Protein AF-A0A815QJU6-F1 (afdb_monomer_lite)

Foldseek 3Di:
DDDPPDDPPQPQDDPVVVVVVVVLVVVPAPDKDFPPDPPPDRPGQEGEIGGDDPPPDDVVVSCCVRQVFPDWDDDDPDIWGDHDSHIYD

Radius of gyration: 15.3 Å; chains: 1; bounding box: 45×24×41 Å

Sequence (89 aa):
MLIEGGFPGSTLLKPGHKKRILNKLRGHIDKFDIPKEFPYKESFSDLDVLIVCPSSTNILKLIKGLFNPKALYHNGGGYSFDFELFQID

Structure (mmCIF, N/CA/C/O backbone):
data_AF-A0A815QJU6-F1
#
_entry.id   AF-A0A815QJU6-F1
#
loop_
_atom_site.group_PDB
_atom_site.id
_atom_site.type_symbol
_atom_site.label_atom_id
_atom_site.label_alt_id
_atom_site.label_comp_id
_atom_site.label_asym_id
_atom_site.label_entity_id
_atom_site.label_seq_id
_atom_site.pdbx_PDB_ins_code
_atom_site.Cartn_x
_atom_site.Cartn_y
_atom_site.Cartn_z
_atom_site.occupancy
_atom_site.B_iso_or_equiv
_atom_site.auth_seq_id
_atom_site.auth_comp_id
_atom_site.auth_asym_id
_atom_site.auth_atom_id
_atom_site.pdbx_PDB_model_num
ATOM 1 N N . MET A 1 1 ? 32.056 11.866 -28.664 1.00 34.44 1 MET A N 1
ATOM 2 C CA . MET A 1 1 ? 31.975 10.447 -28.267 1.00 34.44 1 MET A CA 1
ATOM 3 C C . MET A 1 1 ? 31.303 10.421 -26.905 1.00 34.44 1 MET A C 1
ATOM 5 O O . MET A 1 1 ? 31.951 10.730 -25.917 1.00 34.44 1 MET A O 1
ATOM 9 N N . LEU A 1 2 ? 29.983 10.238 -26.873 1.00 31.95 2 LEU A N 1
ATOM 10 C CA . LEU A 1 2 ? 29.214 10.139 -25.630 1.00 31.95 2 LEU A CA 1
ATOM 11 C C . LEU A 1 2 ? 29.003 8.650 -25.369 1.00 31.95 2 LEU A C 1
ATOM 13 O O . LEU A 1 2 ? 28.516 7.938 -26.242 1.00 31.95 2 LEU A O 1
ATOM 17 N N . ILE A 1 3 ? 29.468 8.179 -24.217 1.00 38.16 3 ILE A N 1
ATOM 18 C CA . ILE A 1 3 ? 29.312 6.791 -23.791 1.00 38.16 3 ILE A CA 1
ATOM 19 C C . ILE A 1 3 ? 27.892 6.667 -23.238 1.00 38.16 3 ILE A C 1
ATOM 21 O O . ILE A 1 3 ? 27.596 7.192 -22.166 1.00 38.16 3 ILE A O 1
ATOM 25 N N . GLU A 1 4 ? 27.011 6.006 -23.988 1.00 37.84 4 GLU A N 1
ATOM 26 C CA . GLU A 1 4 ? 25.693 5.578 -23.515 1.00 37.84 4 GLU A CA 1
ATOM 27 C C . GLU A 1 4 ? 25.883 4.453 -22.488 1.00 37.84 4 GLU A C 1
ATOM 29 O O . GLU A 1 4 ? 25.926 3.267 -22.809 1.00 37.84 4 GLU A O 1
ATOM 34 N N . GLY A 1 5 ? 26.061 4.838 -21.225 1.00 34.34 5 GLY A N 1
ATOM 35 C CA . GLY A 1 5 ? 26.040 3.927 -20.087 1.00 34.34 5 GLY A CA 1
ATOM 36 C C . GLY A 1 5 ? 24.606 3.529 -19.748 1.00 34.34 5 GLY A C 1
ATOM 37 O O . GLY A 1 5 ? 24.044 4.020 -18.774 1.00 34.34 5 GLY A O 1
ATOM 38 N N . GLY A 1 6 ? 24.002 2.659 -20.558 1.00 33.97 6 GLY A N 1
ATOM 39 C CA . GLY A 1 6 ? 22.760 1.982 -20.191 1.00 33.97 6 GLY A CA 1
ATOM 40 C C . GLY A 1 6 ? 23.021 1.019 -19.032 1.00 33.97 6 GLY A C 1
ATOM 41 O O . GLY A 1 6 ? 23.757 0.046 -19.194 1.00 33.97 6 GLY A O 1
ATOM 42 N N . PHE A 1 7 ? 22.439 1.288 -17.861 1.00 40.34 7 PHE A N 1
ATOM 43 C CA . PHE A 1 7 ? 22.454 0.360 -16.729 1.00 40.34 7 PHE A CA 1
ATOM 44 C C . PHE A 1 7 ? 21.726 -0.941 -17.121 1.00 40.34 7 PHE A C 1
ATOM 46 O O . PHE A 1 7 ? 20.533 -0.899 -17.435 1.00 40.34 7 PHE A O 1
ATOM 53 N N . PRO A 1 8 ? 22.391 -2.111 -17.091 1.00 38.03 8 PRO A N 1
ATOM 54 C CA . PRO A 1 8 ? 21.750 -3.383 -17.382 1.00 38.03 8 PRO A CA 1
ATOM 55 C C . PRO A 1 8 ? 20.942 -3.809 -16.151 1.00 38.03 8 PRO A C 1
ATOM 57 O O . PRO A 1 8 ? 21.449 -4.483 -15.260 1.00 38.03 8 PRO A O 1
ATOM 60 N N . GLY A 1 9 ? 19.687 -3.367 -16.067 1.00 40.03 9 GLY A N 1
ATOM 61 C CA . GLY A 1 9 ? 18.784 -3.784 -14.990 1.00 40.03 9 GLY A CA 1
ATOM 62 C C . GLY A 1 9 ? 17.476 -3.004 -14.866 1.00 40.03 9 GLY A C 1
ATOM 63 O O . GLY A 1 9 ? 16.541 -3.497 -14.236 1.00 40.03 9 GLY A O 1
ATOM 64 N N . SER A 1 10 ? 17.353 -1.824 -15.479 1.00 42.06 10 SER A N 1
ATOM 65 C CA . SER A 1 10 ? 16.133 -1.017 -15.392 1.00 42.06 10 SER A CA 1
ATOM 66 C C . SER A 1 10 ? 15.043 -1.565 -16.315 1.00 42.06 10 SER A C 1
ATOM 68 O O . SER A 1 10 ? 14.899 -1.196 -17.480 1.00 42.06 10 SER A O 1
ATOM 70 N N . THR A 1 11 ? 14.234 -2.481 -15.786 1.00 45.34 11 THR A N 1
ATOM 71 C CA . THR A 1 11 ? 13.015 -2.901 -16.479 1.00 45.34 11 THR A CA 1
ATOM 72 C C . THR A 1 11 ? 12.036 -1.732 -16.441 1.00 45.34 11 THR A C 1
ATOM 74 O O . THR A 1 11 ? 11.418 -1.475 -15.410 1.00 45.34 11 THR A O 1
ATOM 77 N N . LEU A 1 12 ? 11.909 -1.014 -17.560 1.00 49.47 12 LEU A N 1
ATOM 78 C CA . LEU A 1 12 ? 10.883 0.009 -17.762 1.00 49.47 12 LEU A CA 1
ATOM 79 C C . LEU A 1 12 ? 9.525 -0.509 -17.270 1.00 49.47 12 LEU A C 1
ATOM 81 O O . LEU A 1 12 ? 9.087 -1.609 -17.631 1.00 49.47 12 LEU A O 1
ATOM 85 N N . LEU A 1 13 ? 8.872 0.288 -16.425 1.00 53.47 13 LEU A N 1
ATOM 86 C CA . LEU A 1 13 ? 7.583 -0.026 -15.822 1.00 53.47 13 LEU A CA 1
ATOM 87 C C . LEU A 1 13 ? 6.556 -0.383 -16.899 1.00 53.47 13 LEU A C 1
ATOM 89 O O . LEU A 1 13 ? 6.042 0.479 -17.611 1.00 53.47 13 LEU A O 1
ATOM 93 N N . LYS A 1 14 ? 6.190 -1.664 -16.991 1.00 54.91 14 LYS A N 1
ATOM 94 C CA . LYS A 1 14 ? 5.047 -2.062 -17.813 1.00 54.91 14 LYS A CA 1
ATOM 95 C C . LYS A 1 14 ? 3.762 -1.580 -17.118 1.00 54.91 14 LYS A C 1
ATOM 97 O O . LYS A 1 14 ? 3.560 -1.915 -15.946 1.00 54.91 14 LYS A O 1
ATOM 102 N N . PRO A 1 15 ? 2.844 -0.888 -17.820 1.00 57.56 15 PRO A N 1
ATOM 103 C CA . PRO A 1 15 ? 1.600 -0.352 -17.247 1.00 57.56 15 PRO A CA 1
ATOM 104 C C . PRO A 1 15 ? 0.745 -1.368 -16.460 1.00 57.56 15 PRO A C 1
ATOM 106 O O . PRO A 1 15 ? -0.042 -0.995 -15.590 1.00 57.56 15 PRO A O 1
ATOM 109 N N . GLY A 1 16 ? 0.898 -2.667 -16.741 1.00 60.25 16 GLY A N 1
ATOM 110 C CA . GLY A 1 16 ? 0.150 -3.742 -16.089 1.00 60.25 16 GLY A CA 1
ATOM 111 C C . GLY A 1 16 ? 0.465 -3.957 -14.604 1.00 60.25 16 GLY A C 1
ATOM 112 O O . GLY A 1 16 ? -0.421 -4.387 -13.865 1.00 60.25 16 GLY A O 1
ATOM 113 N N . HIS A 1 17 ? 1.678 -3.647 -14.138 1.00 66.50 17 HIS A N 1
ATOM 114 C CA . HIS A 1 17 ? 2.067 -3.936 -12.751 1.00 66.50 17 HIS A CA 1
ATOM 115 C C . HIS A 1 17 ? 1.465 -2.940 -11.753 1.00 66.50 17 HIS A C 1
ATOM 117 O O . HIS A 1 17 ? 0.846 -3.360 -10.773 1.00 66.50 17 HIS A O 1
ATOM 123 N N . LYS A 1 18 ? 1.517 -1.637 -12.068 1.00 69.81 18 LYS A N 1
ATOM 124 C CA . LYS A 1 18 ? 0.849 -0.585 -11.279 1.00 69.81 18 LYS A CA 1
ATOM 125 C C . LYS A 1 18 ? -0.651 -0.869 -11.148 1.00 69.81 18 LYS A C 1
ATOM 127 O O . LYS A 1 18 ? -1.193 -0.877 -10.047 1.00 69.81 18 LYS A O 1
ATOM 132 N N . LYS A 1 19 ? -1.314 -1.240 -12.251 1.00 73.56 19 LYS A N 1
ATOM 133 C CA . LYS A 1 19 ? -2.743 -1.605 -12.256 1.00 73.56 19 LYS A CA 1
ATOM 134 C C . LYS A 1 19 ? -3.078 -2.742 -11.281 1.00 73.56 19 LYS A C 1
ATOM 136 O O . LYS A 1 19 ? -4.152 -2.726 -10.682 1.00 73.56 19 LYS A O 1
ATOM 141 N N . ARG A 1 20 ? -2.185 -3.719 -11.092 1.00 75.94 20 ARG A N 1
ATOM 142 C CA . ARG A 1 20 ? -2.422 -4.843 -10.174 1.00 75.94 20 ARG A CA 1
ATOM 143 C C . ARG A 1 20 ? -2.358 -4.417 -8.706 1.00 75.94 20 ARG A C 1
ATOM 145 O O . ARG A 1 20 ? -3.202 -4.859 -7.929 1.00 75.94 20 ARG A O 1
ATOM 152 N N . ILE A 1 21 ? -1.414 -3.547 -8.345 1.00 78.00 21 ILE A N 1
ATOM 153 C CA . ILE A 1 21 ? -1.321 -2.976 -6.991 1.00 78.00 21 ILE A CA 1
ATOM 154 C C . ILE A 1 21 ? -2.580 -2.153 -6.690 1.00 78.00 21 ILE A C 1
ATOM 156 O O . ILE A 1 21 ? -3.242 -2.388 -5.682 1.00 78.00 21 ILE A O 1
ATOM 160 N N . LEU A 1 22 ? -3.003 -1.292 -7.621 1.00 77.81 22 LEU A N 1
ATOM 161 C CA . LEU A 1 22 ? -4.226 -0.499 -7.454 1.00 77.81 22 LEU A CA 1
ATOM 162 C C . LEU A 1 22 ? -5.484 -1.369 -7.327 1.00 77.81 22 LEU A C 1
ATOM 164 O O . LEU A 1 22 ? -6.374 -1.064 -6.536 1.00 77.81 22 LEU A O 1
ATOM 168 N N . ASN A 1 23 ? -5.562 -2.482 -8.060 1.00 82.31 23 ASN A N 1
ATOM 169 C CA . ASN A 1 23 ? -6.679 -3.419 -7.936 1.00 82.31 23 ASN A CA 1
ATOM 170 C C . ASN A 1 23 ? -6.748 -4.083 -6.551 1.00 82.31 23 ASN A C 1
ATOM 172 O O . ASN A 1 23 ? -7.852 -4.309 -6.063 1.00 82.31 23 ASN A O 1
ATOM 176 N N . LYS A 1 24 ? -5.607 -4.363 -5.901 1.00 81.69 24 LYS A N 1
ATOM 177 C CA . LYS A 1 24 ? -5.585 -4.861 -4.512 1.00 81.69 24 LYS A CA 1
ATOM 178 C C . LYS A 1 24 ? -6.131 -3.827 -3.523 1.00 81.69 24 LYS A C 1
ATOM 180 O O . LYS A 1 24 ? -6.769 -4.212 -2.553 1.00 81.69 24 LYS A O 1
ATOM 185 N N . LEU A 1 25 ? -5.923 -2.535 -3.778 1.00 80.56 25 LEU A N 1
ATOM 186 C CA . LEU A 1 25 ? -6.393 -1.453 -2.905 1.00 80.56 25 LEU A CA 1
ATOM 187 C C . LEU A 1 25 ? -7.896 -1.167 -3.075 1.00 80.56 25 LEU A C 1
ATOM 189 O O . LEU A 1 25 ? -8.584 -0.944 -2.083 1.00 80.56 25 LEU A O 1
ATOM 193 N N . ARG A 1 26 ? -8.435 -1.245 -4.303 1.00 78.81 26 ARG A N 1
ATOM 194 C CA . ARG A 1 26 ? -9.853 -0.938 -4.612 1.00 78.81 26 ARG A CA 1
ATOM 195 C C . ARG A 1 26 ? -10.887 -1.733 -3.815 1.00 78.81 26 ARG A C 1
ATOM 197 O O . ARG A 1 26 ? -11.999 -1.251 -3.652 1.00 78.81 26 ARG A O 1
ATOM 204 N N . GLY A 1 27 ? -10.556 -2.934 -3.345 1.00 72.44 27 GLY A N 1
ATOM 205 C CA . GLY A 1 27 ? -11.471 -3.747 -2.532 1.00 72.44 27 GLY A CA 1
ATOM 206 C C . GLY A 1 27 ? -11.498 -3.381 -1.045 1.00 72.44 27 GLY A C 1
ATOM 207 O O . GLY A 1 27 ? -12.294 -3.946 -0.303 1.00 72.44 27 GLY A O 1
ATOM 208 N N . HIS A 1 28 ? -10.605 -2.493 -0.599 1.00 76.12 28 HIS A N 1
ATOM 209 C CA . HIS A 1 28 ? -10.331 -2.278 0.824 1.00 76.12 28 HIS A CA 1
ATOM 210 C C . HIS A 1 28 ? -10.186 -0.805 1.227 1.00 76.12 28 HIS A C 1
ATOM 212 O O . HIS A 1 28 ? -10.177 -0.507 2.420 1.00 76.12 28 HIS A O 1
ATOM 218 N N . ILE A 1 29 ? -10.047 0.103 0.260 1.00 77.19 29 ILE A N 1
ATOM 219 C CA . ILE A 1 29 ? -9.886 1.541 0.474 1.00 77.19 29 ILE A CA 1
ATOM 220 C C . ILE A 1 29 ? -10.870 2.285 -0.426 1.00 77.19 29 ILE A C 1
ATOM 222 O O . ILE A 1 29 ? -10.844 2.118 -1.646 1.00 77.19 29 ILE A O 1
ATOM 226 N N . ASP A 1 30 ? -11.677 3.160 0.177 1.00 69.94 30 ASP A N 1
ATOM 227 C CA . ASP A 1 30 ? -12.685 3.957 -0.531 1.00 69.94 30 ASP A CA 1
ATOM 228 C C . ASP A 1 30 ? -12.068 4.999 -1.475 1.00 69.94 30 ASP A C 1
ATOM 230 O O . ASP A 1 30 ? -12.613 5.275 -2.545 1.00 69.94 30 ASP A O 1
ATOM 234 N N . LYS A 1 31 ? -10.935 5.602 -1.087 1.00 73.38 31 LYS A N 1
ATOM 235 C CA . LYS A 1 31 ? -10.228 6.619 -1.877 1.00 73.38 31 LYS A CA 1
ATOM 236 C C . LYS A 1 31 ? -8.715 6.469 -1.749 1.00 73.38 31 LYS A C 1
ATOM 238 O O . LYS A 1 31 ? -8.156 6.588 -0.662 1.00 73.38 31 LYS A O 1
ATOM 243 N N . PHE A 1 32 ? -8.049 6.260 -2.875 1.00 74.69 32 PHE A N 1
ATOM 244 C CA . PHE A 1 32 ? -6.597 6.338 -2.987 1.00 74.69 32 PHE A CA 1
ATOM 245 C C . PHE A 1 32 ? -6.237 7.078 -4.272 1.00 74.69 32 PHE A C 1
ATOM 247 O O . PHE A 1 32 ? -7.009 7.059 -5.235 1.00 74.69 32 PHE A O 1
ATOM 254 N N . ASP A 1 33 ? -5.072 7.712 -4.279 1.00 70.00 33 ASP A N 1
ATOM 255 C CA . ASP A 1 33 ? -4.508 8.354 -5.460 1.00 70.00 33 ASP A CA 1
ATOM 256 C C . ASP A 1 33 ? -3.012 8.043 -5.552 1.00 70.00 33 ASP A C 1
ATOM 258 O O . ASP A 1 33 ? -2.358 7.771 -4.544 1.00 70.00 33 ASP A O 1
ATOM 262 N N . ILE A 1 34 ? -2.476 8.064 -6.767 1.00 68.38 34 ILE A N 1
ATOM 263 C CA . ILE A 1 34 ? -1.029 8.039 -6.975 1.00 68.38 34 ILE A CA 1
ATOM 264 C C . ILE A 1 34 ? -0.622 9.505 -7.141 1.00 68.38 34 ILE A C 1
ATOM 266 O O . ILE A 1 34 ? -1.160 10.168 -8.036 1.00 68.38 34 ILE A O 1
ATOM 270 N N . PRO A 1 35 ? 0.289 10.047 -6.310 1.00 66.75 35 PRO A N 1
ATOM 271 C CA . PRO A 1 35 ? 0.784 11.402 -6.507 1.00 66.75 35 PRO A CA 1
ATOM 272 C C . PRO A 1 35 ? 1.278 11.555 -7.948 1.00 66.75 35 PRO A C 1
ATOM 274 O O . PRO A 1 35 ? 1.886 10.636 -8.494 1.00 66.75 35 PRO A O 1
ATOM 277 N N . LYS A 1 36 ? 1.016 12.700 -8.592 1.00 60.50 36 LYS A N 1
ATOM 278 C CA . LYS A 1 36 ? 1.532 12.940 -9.946 1.00 60.50 36 LYS A CA 1
ATOM 279 C C . LYS A 1 36 ? 3.052 12.787 -9.936 1.00 60.50 36 LYS A C 1
ATOM 281 O O . LYS A 1 36 ? 3.754 13.664 -9.437 1.00 60.50 36 LYS A O 1
ATOM 286 N N . GLU A 1 37 ? 3.539 11.694 -10.517 1.00 57.12 37 GLU A N 1
ATOM 287 C CA . GLU A 1 37 ? 4.953 11.511 -10.817 1.00 57.12 37 GLU A CA 1
ATOM 288 C C . GLU A 1 37 ? 5.396 12.708 -11.668 1.00 57.12 37 GLU A C 1
ATOM 290 O O . GLU A 1 37 ? 4.758 13.046 -12.673 1.00 57.12 37 GLU A O 1
ATOM 295 N N . PHE A 1 38 ? 6.453 13.406 -11.245 1.00 51.50 38 PHE A N 1
ATOM 296 C CA . PHE A 1 38 ? 7.039 14.443 -12.086 1.00 51.50 38 PHE A CA 1
ATOM 297 C C . PHE A 1 38 ? 7.452 13.780 -13.405 1.00 51.50 38 PHE A C 1
ATOM 299 O O . PHE A 1 38 ? 8.213 12.816 -13.362 1.00 51.50 38 PHE A O 1
ATOM 306 N N . PRO A 1 39 ? 7.015 14.283 -14.574 1.00 50.66 39 PRO A N 1
ATOM 307 C CA . PRO A 1 39 ? 7.205 13.602 -15.860 1.00 50.66 39 PRO A CA 1
ATOM 308 C C . PRO A 1 39 ? 8.678 13.384 -16.248 1.00 50.66 39 PRO A C 1
ATOM 310 O O . PRO A 1 39 ? 8.960 12.645 -17.183 1.00 50.66 39 PRO A O 1
ATOM 313 N N . TYR A 1 40 ? 9.610 14.016 -15.530 1.00 47.56 40 TYR A N 1
ATOM 314 C CA . TYR A 1 40 ? 11.055 13.916 -15.730 1.00 47.56 40 TYR A CA 1
ATOM 315 C C . TYR A 1 40 ? 11.764 12.961 -14.758 1.00 47.56 40 TYR A C 1
ATOM 317 O O . TYR A 1 40 ? 12.962 12.737 -14.906 1.00 47.56 40 TYR A O 1
ATOM 325 N N . LYS A 1 41 ? 11.062 12.406 -13.761 1.00 49.34 41 LYS A N 1
ATOM 326 C CA . LYS A 1 41 ? 11.592 11.334 -12.915 1.00 49.34 41 LYS A CA 1
ATOM 327 C C . LYS A 1 41 ? 11.052 10.010 -13.437 1.00 49.34 41 LYS A C 1
ATOM 329 O O . LYS A 1 41 ? 9.911 9.647 -13.166 1.00 49.34 41 LYS A O 1
ATOM 334 N N . GLU A 1 42 ? 11.886 9.283 -14.171 1.00 48.53 42 GLU A N 1
ATOM 335 C CA . GLU A 1 42 ? 11.690 7.845 -14.334 1.00 48.53 42 GLU A CA 1
ATOM 336 C C . GLU A 1 42 ? 11.749 7.212 -12.937 1.00 48.53 42 GLU A C 1
ATOM 338 O O . GLU A 1 42 ? 12.823 7.068 -12.354 1.00 48.53 42 GLU A O 1
ATOM 343 N N . SER A 1 43 ? 10.589 6.905 -12.353 1.00 54.34 43 SER A N 1
ATOM 344 C CA . SER A 1 43 ? 10.532 6.147 -11.102 1.00 54.34 43 SER A CA 1
ATOM 345 C C . SER A 1 43 ? 10.737 4.683 -11.455 1.00 54.34 43 SER A C 1
ATOM 347 O O . SER A 1 43 ? 9.827 3.990 -11.906 1.00 54.34 43 SER A O 1
ATOM 349 N N . PHE A 1 44 ? 11.981 4.232 -11.367 1.00 59.44 44 PHE A N 1
ATOM 350 C CA . PHE A 1 44 ? 12.320 2.826 -11.514 1.00 59.44 44 PHE A CA 1
ATOM 351 C C . PHE A 1 44 ? 11.897 2.111 -10.233 1.00 59.44 44 PHE A C 1
ATOM 353 O O . PHE A 1 44 ? 12.307 2.529 -9.160 1.00 59.44 44 PHE A O 1
ATOM 360 N N . SER A 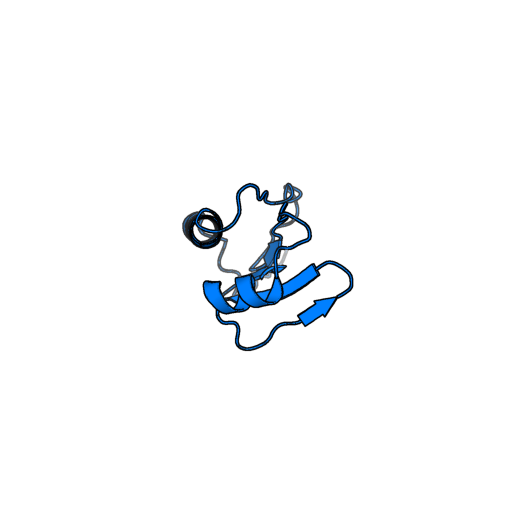1 45 ? 11.067 1.070 -10.350 1.00 68.19 45 SER A N 1
ATOM 361 C CA . SER A 1 45 ? 10.624 0.182 -9.253 1.00 68.19 45 SER A CA 1
ATOM 362 C C . SER A 1 45 ? 9.893 0.798 -8.049 1.00 68.19 45 SER A C 1
ATOM 364 O O . SER A 1 45 ? 9.311 0.032 -7.291 1.00 68.19 45 SER A O 1
ATOM 366 N N . ASP A 1 46 ? 9.806 2.115 -7.904 1.00 72.69 46 ASP A N 1
ATOM 367 C CA . ASP A 1 46 ? 9.154 2.735 -6.743 1.00 72.69 46 ASP A CA 1
ATOM 368 C C . ASP A 1 46 ? 7.704 3.144 -7.063 1.00 72.69 46 ASP A C 1
ATOM 370 O O . ASP A 1 46 ? 7.384 3.554 -8.188 1.00 72.69 46 ASP A O 1
ATOM 374 N N . LEU A 1 47 ? 6.802 2.987 -6.090 1.00 82.00 47 LEU A N 1
ATOM 375 C CA . LEU A 1 47 ? 5.397 3.375 -6.189 1.00 82.00 47 LEU A CA 1
ATOM 376 C C . LEU A 1 47 ? 4.923 4.044 -4.897 1.00 82.00 47 LEU A C 1
ATOM 378 O O . LEU A 1 47 ? 4.629 3.360 -3.920 1.00 82.00 47 LEU A O 1
ATOM 382 N N . ASP A 1 48 ? 4.724 5.356 -4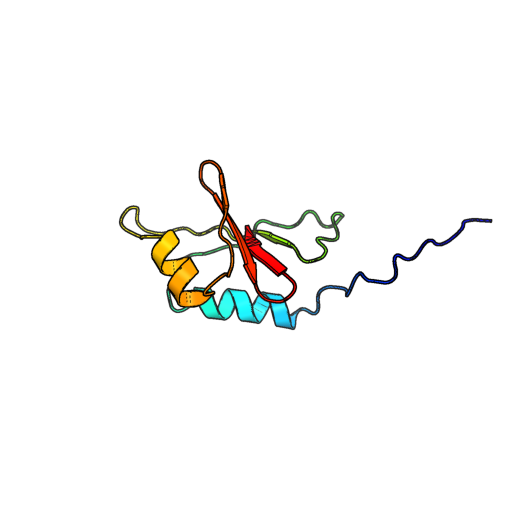.961 1.00 82.12 48 ASP A N 1
ATOM 383 C CA . ASP A 1 48 ? 4.049 6.109 -3.907 1.00 82.12 48 ASP A CA 1
ATOM 384 C C . ASP A 1 48 ? 2.526 5.922 -3.987 1.00 82.12 48 ASP A C 1
ATOM 386 O O . ASP A 1 48 ? 1.907 6.103 -5.046 1.00 82.12 48 ASP A O 1
ATOM 390 N N . VAL A 1 49 ? 1.890 5.610 -2.858 1.00 83.69 49 VAL A N 1
ATOM 391 C CA . VAL A 1 49 ? 0.434 5.464 -2.761 1.00 83.69 49 VAL A CA 1
ATOM 392 C C . VAL A 1 49 ? -0.118 6.365 -1.665 1.00 83.69 49 VAL A C 1
ATOM 394 O O . VAL A 1 49 ? 0.048 6.120 -0.473 1.00 83.69 49 VAL A O 1
ATOM 397 N N . LEU A 1 50 ? -0.904 7.370 -2.056 1.00 84.19 50 LEU A N 1
ATOM 398 C CA . LEU A 1 50 ? -1.641 8.185 -1.099 1.00 84.19 50 LEU A CA 1
ATOM 399 C C . LEU A 1 50 ? -2.988 7.530 -0.780 1.00 84.19 50 LEU A C 1
ATOM 401 O O . LEU A 1 50 ? -3.843 7.358 -1.651 1.00 84.19 50 LEU A O 1
ATOM 405 N N . ILE A 1 51 ? -3.201 7.201 0.492 1.00 82.06 51 ILE A N 1
ATOM 406 C CA . ILE A 1 51 ? -4.431 6.568 0.977 1.00 82.06 51 ILE A CA 1
ATOM 407 C C . ILE A 1 51 ? -5.224 7.578 1.806 1.00 82.06 51 ILE A C 1
ATOM 409 O O . ILE A 1 51 ? -4.710 8.140 2.772 1.00 82.06 51 ILE A O 1
ATOM 413 N N . VAL A 1 52 ? -6.500 7.774 1.467 1.00 82.00 52 VAL A N 1
ATOM 414 C CA . VAL A 1 52 ? -7.446 8.534 2.292 1.00 82.00 52 VAL A CA 1
ATOM 415 C C . VAL A 1 52 ? -8.429 7.551 2.911 1.00 82.00 52 VAL A C 1
ATOM 417 O O . VAL A 1 52 ? -9.283 6.983 2.232 1.00 82.00 52 VAL A O 1
ATOM 420 N N . CYS A 1 53 ? -8.320 7.355 4.220 1.00 80.88 53 CYS A N 1
ATOM 421 C CA . CYS A 1 53 ? -9.160 6.430 4.970 1.00 80.88 53 CYS A CA 1
ATOM 422 C C . CYS A 1 53 ? -9.604 7.040 6.311 1.00 80.88 53 CYS A C 1
ATOM 424 O O . CYS A 1 53 ? -8.972 7.980 6.800 1.00 80.88 53 CYS A O 1
ATOM 426 N N . PRO A 1 54 ? -10.664 6.505 6.948 1.00 83.06 54 PRO A N 1
ATOM 427 C CA . PRO A 1 54 ? -11.031 6.881 8.311 1.00 83.06 54 PRO A CA 1
ATOM 428 C C . PRO A 1 54 ? -9.863 6.696 9.286 1.00 83.06 54 PRO A C 1
ATOM 430 O O . PRO A 1 54 ? -9.094 5.743 9.149 1.00 83.06 54 PRO A O 1
ATOM 433 N N . SER A 1 55 ? -9.776 7.538 10.318 1.00 81.88 55 SER A N 1
ATOM 434 C CA . SER A 1 55 ? -8.740 7.449 11.363 1.00 81.88 55 SER A CA 1
ATOM 435 C C . SER A 1 55 ? -8.761 6.131 12.146 1.00 81.88 55 SER A C 1
ATOM 437 O O . SER A 1 55 ? -7.758 5.745 12.738 1.00 81.88 55 SER A O 1
ATOM 439 N N . SER A 1 56 ? -9.885 5.412 12.127 1.00 85.81 56 SER A N 1
ATOM 440 C CA . SER A 1 56 ? -10.030 4.072 12.703 1.00 85.81 56 SER A CA 1
ATOM 441 C C . SER A 1 56 ? -9.380 2.959 11.867 1.00 85.81 56 SER A C 1
ATOM 443 O O . SER A 1 56 ? -9.314 1.813 12.317 1.00 85.81 56 SER A O 1
ATOM 445 N N . THR A 1 57 ? -8.903 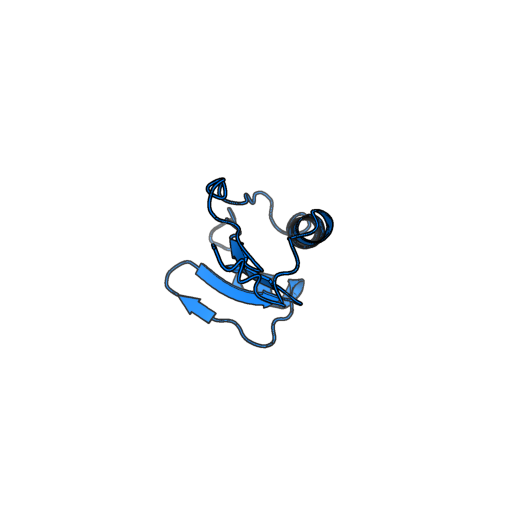3.258 10.655 1.00 86.75 57 THR A N 1
ATOM 446 C CA . THR A 1 57 ? -8.310 2.265 9.753 1.00 86.75 57 THR A CA 1
ATOM 447 C C . THR A 1 57 ? -6.925 1.859 10.236 1.00 86.75 57 THR A C 1
ATOM 449 O O . THR A 1 57 ? -6.014 2.675 10.347 1.00 86.75 57 THR A O 1
ATOM 452 N N . ASN A 1 58 ? -6.728 0.562 10.468 1.00 89.88 58 ASN A N 1
ATOM 453 C CA . ASN A 1 58 ? -5.419 0.026 10.820 1.00 89.88 58 ASN A CA 1
ATOM 454 C C . ASN A 1 58 ? -4.600 -0.263 9.549 1.00 89.88 58 ASN A C 1
ATOM 456 O O . ASN A 1 58 ? -4.666 -1.363 8.994 1.00 89.88 58 ASN A O 1
ATOM 460 N N . ILE A 1 59 ? -3.828 0.732 9.102 1.00 88.56 59 ILE A N 1
ATOM 461 C CA . ILE A 1 59 ? -2.988 0.657 7.894 1.00 88.56 59 ILE A CA 1
ATOM 462 C C . ILE A 1 59 ? -1.988 -0.501 7.955 1.00 88.56 59 ILE A C 1
ATOM 464 O O . ILE A 1 59 ? -1.845 -1.246 6.991 1.00 88.56 59 ILE A O 1
ATOM 468 N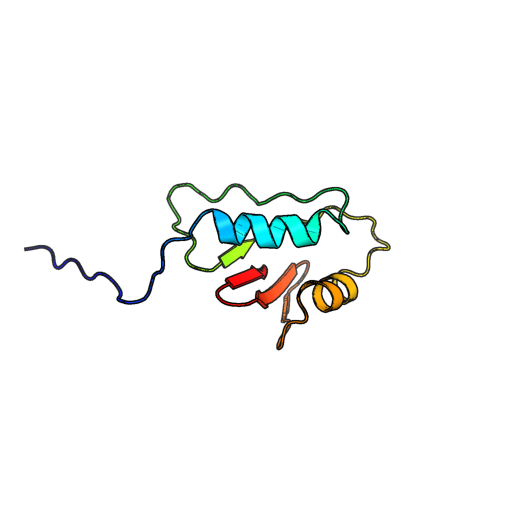 N . LEU A 1 60 ? -1.360 -0.731 9.108 1.00 90.38 60 LEU A N 1
ATOM 469 C CA . LEU A 1 60 ? -0.434 -1.848 9.295 1.00 90.38 60 LEU A CA 1
ATOM 470 C C . LEU A 1 60 ? -1.105 -3.203 9.015 1.00 90.38 60 LEU A C 1
ATOM 472 O O . LEU A 1 60 ? -0.547 -4.054 8.319 1.00 90.38 60 LEU A O 1
ATOM 476 N N . LYS A 1 61 ? -2.314 -3.414 9.552 1.00 91.81 61 LYS A N 1
ATOM 477 C CA . LYS A 1 61 ? -3.092 -4.640 9.322 1.00 91.81 61 LYS A CA 1
ATOM 478 C C . LYS A 1 61 ? -3.504 -4.766 7.856 1.00 91.81 61 LYS A C 1
ATOM 480 O O . LYS A 1 61 ? -3.457 -5.868 7.314 1.00 91.81 61 LYS A O 1
ATOM 485 N N . LEU A 1 62 ? -3.873 -3.654 7.223 1.00 90.50 62 LEU A N 1
ATOM 486 C CA . LEU A 1 62 ? -4.215 -3.600 5.806 1.00 90.50 62 LEU A CA 1
ATOM 487 C C . LEU A 1 62 ? -3.028 -4.026 4.928 1.00 90.50 62 LEU A C 1
ATOM 489 O O . LEU A 1 62 ? -3.169 -4.943 4.122 1.00 90.50 62 LEU A O 1
ATOM 493 N N . ILE A 1 63 ? -1.850 -3.430 5.135 1.00 91.81 63 ILE A N 1
ATOM 494 C CA . ILE A 1 63 ? -0.631 -3.747 4.376 1.00 91.81 63 ILE A CA 1
ATOM 495 C C . ILE A 1 63 ? -0.273 -5.228 4.528 1.00 91.81 63 ILE A C 1
ATOM 497 O O . ILE A 1 63 ? -0.087 -5.936 3.536 1.00 91.81 63 ILE A O 1
ATOM 501 N N . LYS A 1 64 ? -0.251 -5.732 5.769 1.00 92.19 64 LYS A N 1
ATOM 502 C CA . LYS A 1 64 ? 0.033 -7.148 6.045 1.00 92.19 64 LYS A CA 1
ATOM 503 C C . LYS A 1 64 ? -0.982 -8.088 5.393 1.00 92.19 64 LYS A C 1
ATOM 505 O O . LYS A 1 64 ? -0.584 -9.129 4.884 1.00 92.19 64 LYS A O 1
ATOM 510 N N . GLY A 1 65 ? -2.264 -7.722 5.369 1.00 91.94 65 GLY A N 1
ATOM 511 C CA . GLY A 1 65 ? -3.314 -8.528 4.743 1.00 91.94 65 GLY A CA 1
ATOM 512 C C . GLY A 1 65 ? -3.257 -8.549 3.213 1.00 91.94 65 GLY A C 1
ATOM 513 O O . GLY A 1 65 ? -3.528 -9.582 2.608 1.00 91.94 65 GLY A O 1
ATOM 514 N N . LEU A 1 66 ? -2.899 -7.429 2.579 1.00 89.88 66 LEU A N 1
ATOM 515 C CA . LEU A 1 66 ? -2.927 -7.299 1.116 1.00 89.88 66 LEU A CA 1
ATOM 516 C C . LEU A 1 66 ? -1.636 -7.731 0.431 1.00 89.88 66 LEU A C 1
ATOM 518 O O . LEU A 1 66 ? -1.678 -8.311 -0.664 1.00 89.88 66 LEU A O 1
ATOM 522 N N . PHE A 1 67 ? -0.506 -7.414 1.056 1.00 90.38 67 PHE A N 1
ATOM 523 C CA . PHE A 1 67 ? 0.814 -7.542 0.449 1.00 90.38 67 PHE A CA 1
ATOM 524 C C . PHE A 1 67 ? 1.684 -8.579 1.151 1.00 90.38 67 PHE A C 1
ATOM 526 O O . PHE A 1 67 ? 2.561 -9.143 0.506 1.00 90.38 67 PHE A O 1
ATOM 533 N N . ASN A 1 68 ? 1.410 -8.872 2.430 1.00 92.06 68 ASN A N 1
ATOM 534 C CA . ASN A 1 68 ? 2.194 -9.788 3.261 1.00 92.06 68 ASN A CA 1
ATOM 535 C C . ASN A 1 68 ? 3.718 -9.577 3.100 1.00 92.06 68 ASN A C 1
ATOM 537 O O . ASN A 1 68 ? 4.432 -10.504 2.700 1.00 92.06 68 ASN A O 1
ATOM 541 N N . PRO A 1 69 ? 4.222 -8.349 3.334 1.00 93.25 69 PRO A N 1
ATOM 542 C CA . PRO A 1 69 ? 5.613 -8.036 3.051 1.00 93.25 69 PRO A CA 1
ATOM 543 C C . PRO A 1 69 ? 6.548 -8.749 4.032 1.00 93.25 69 PRO A C 1
ATOM 545 O O . PRO A 1 69 ? 6.216 -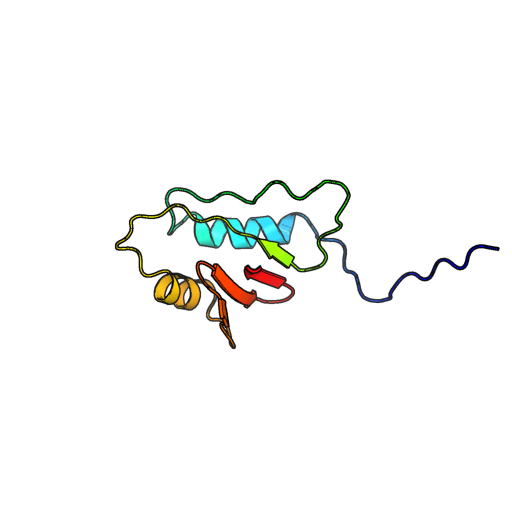8.941 5.204 1.00 93.25 69 PRO A O 1
ATOM 548 N N . LYS A 1 70 ? 7.748 -9.112 3.563 1.00 91.31 70 LYS A N 1
ATOM 549 C CA . LYS A 1 70 ? 8.791 -9.718 4.414 1.00 91.31 70 LYS A CA 1
ATOM 550 C C . LYS A 1 70 ? 9.325 -8.732 5.452 1.00 91.31 70 LYS A C 1
ATOM 552 O O . LYS A 1 70 ? 9.601 -9.122 6.582 1.00 91.31 70 LYS A O 1
ATOM 557 N N . ALA A 1 71 ? 9.469 -7.473 5.049 1.00 91.06 71 ALA A N 1
ATOM 558 C CA . ALA A 1 71 ? 9.915 -6.367 5.878 1.00 91.06 71 ALA A CA 1
ATOM 559 C C . ALA A 1 71 ? 8.999 -5.166 5.639 1.00 91.06 71 ALA A C 1
ATOM 561 O O . ALA A 1 71 ? 8.536 -4.946 4.522 1.00 91.06 71 ALA A O 1
ATOM 562 N N . LEU A 1 72 ? 8.718 -4.422 6.703 1.00 93.19 72 LEU A N 1
ATOM 563 C CA . LEU A 1 72 ? 7.904 -3.217 6.663 1.00 93.19 72 LEU A CA 1
ATOM 564 C C . LEU A 1 72 ? 8.597 -2.153 7.500 1.00 93.19 72 LEU A C 1
ATOM 566 O O . LEU A 1 72 ? 8.865 -2.367 8.685 1.00 93.19 72 LEU A O 1
ATOM 570 N N . TYR A 1 73 ? 8.849 -1.017 6.877 1.00 93.12 73 TYR A N 1
ATOM 571 C CA . TYR A 1 73 ? 9.451 0.148 7.492 1.00 93.12 73 TYR A CA 1
ATOM 572 C C . TYR A 1 73 ? 8.370 1.200 7.715 1.00 93.12 73 TYR A C 1
ATOM 574 O O . TYR A 1 73 ? 7.394 1.281 6.974 1.00 93.12 73 TYR A O 1
ATOM 582 N N . HIS A 1 74 ? 8.523 1.989 8.769 1.00 90.56 74 HIS A N 1
ATOM 583 C CA . HIS A 1 74 ? 7.593 3.056 9.108 1.00 90.56 7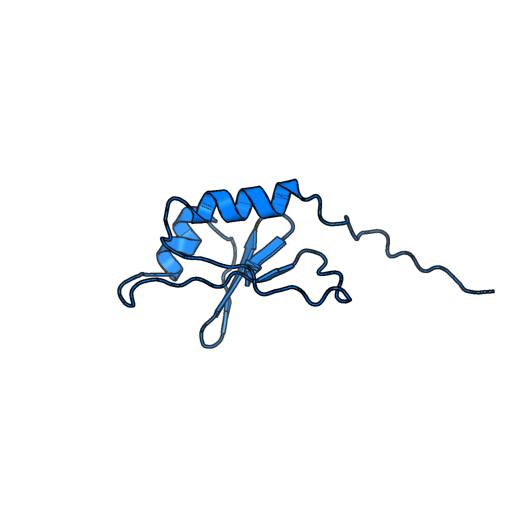4 HIS A CA 1
ATOM 584 C C . HIS A 1 74 ? 8.397 4.305 9.435 1.00 90.56 74 HIS A C 1
ATOM 586 O O . HIS A 1 74 ? 9.275 4.263 10.302 1.00 90.56 74 HIS A O 1
ATOM 592 N N . ASN A 1 75 ? 8.093 5.403 8.748 1.00 83.19 75 ASN A N 1
ATOM 593 C CA . ASN A 1 75 ? 8.734 6.688 8.979 1.00 83.19 75 ASN A CA 1
ATOM 594 C C . ASN A 1 75 ? 7.678 7.795 9.015 1.00 83.19 75 ASN A C 1
ATOM 596 O O . ASN A 1 75 ? 7.049 8.112 8.005 1.00 83.19 75 ASN A O 1
ATOM 600 N N . GLY A 1 76 ? 7.480 8.389 10.193 1.00 83.69 76 GLY A N 1
ATOM 601 C CA . GLY A 1 76 ? 6.500 9.453 10.385 1.00 83.69 76 GLY A CA 1
ATOM 602 C C . GLY A 1 76 ? 5.077 8.998 10.057 1.00 83.69 76 GLY A C 1
ATOM 603 O O . GLY A 1 76 ? 4.478 8.265 10.834 1.00 83.69 76 GLY A O 1
ATOM 604 N N . GLY A 1 77 ? 4.533 9.486 8.940 1.00 82.62 77 GLY A N 1
ATOM 605 C CA . GLY A 1 77 ? 3.172 9.187 8.480 1.00 82.62 77 GLY A CA 1
ATOM 606 C C . GLY A 1 77 ? 3.071 8.139 7.365 1.00 82.62 77 GLY A C 1
ATOM 607 O O . GLY A 1 77 ? 1.964 7.917 6.881 1.00 82.62 77 GLY A O 1
ATOM 608 N N . GLY A 1 78 ? 4.186 7.533 6.939 1.00 88.38 78 GLY A N 1
ATOM 609 C CA . GLY A 1 78 ? 4.247 6.612 5.796 1.00 88.38 78 GLY A CA 1
ATOM 610 C C . GLY A 1 78 ? 4.785 5.222 6.145 1.00 88.38 78 GLY A C 1
ATOM 611 O O . GLY A 1 78 ? 5.471 5.039 7.159 1.00 88.38 78 GLY A O 1
ATOM 612 N N . TYR A 1 79 ? 4.476 4.245 5.290 1.00 92.81 79 TYR A N 1
ATOM 613 C CA . TYR A 1 79 ? 4.935 2.864 5.409 1.00 92.81 79 TYR A CA 1
ATOM 614 C C . TYR A 1 79 ? 5.607 2.421 4.115 1.00 92.81 79 TYR A C 1
ATOM 616 O O . TYR A 1 79 ? 4.947 2.355 3.090 1.00 92.81 79 TYR A O 1
ATOM 624 N N . SER A 1 80 ? 6.863 1.997 4.210 1.00 92.75 80 SER A N 1
ATOM 625 C CA . SER A 1 80 ? 7.646 1.539 3.063 1.00 92.75 80 SER A CA 1
ATOM 626 C C . SER A 1 80 ? 7.848 0.029 3.119 1.00 92.75 80 SER A C 1
ATOM 628 O O . SER A 1 80 ? 8.217 -0.511 4.170 1.00 92.75 80 SER A O 1
ATOM 630 N N . PHE A 1 81 ? 7.619 -0.683 2.020 1.00 93.12 81 PHE A N 1
ATOM 631 C CA . PHE A 1 81 ? 7.861 -2.125 1.946 1.00 93.12 81 PHE A CA 1
ATOM 632 C C . PHE A 1 81 ? 8.081 -2.630 0.526 1.00 93.12 81 PHE A C 1
ATOM 634 O O . PHE A 1 81 ? 7.530 -2.106 -0.439 1.00 93.12 81 PHE A O 1
ATOM 641 N N . ASP A 1 82 ? 8.808 -3.741 0.426 1.00 90.25 82 ASP A N 1
ATOM 642 C CA . ASP A 1 82 ? 8.995 -4.433 -0.841 1.00 90.25 82 ASP A CA 1
ATOM 643 C C . ASP A 1 82 ? 7.798 -5.332 -1.163 1.00 90.25 82 ASP A C 1
ATOM 645 O O . ASP A 1 82 ? 7.358 -6.159 -0.351 1.00 90.25 82 ASP A O 1
ATOM 649 N N . PHE A 1 83 ? 7.312 -5.228 -2.395 1.00 86.88 83 PHE A N 1
ATOM 650 C CA . PHE A 1 83 ? 6.327 -6.128 -2.968 1.00 86.88 83 PHE A CA 1
ATOM 651 C C . PHE A 1 83 ? 6.728 -6.524 -4.392 1.00 86.88 83 PHE A C 1
ATOM 653 O O . PHE A 1 83 ? 6.645 -5.745 -5.339 1.00 86.88 83 PHE A O 1
ATOM 660 N N . GLU A 1 84 ? 7.124 -7.787 -4.552 1.00 83.75 84 GLU A N 1
ATOM 661 C CA . GLU A 1 84 ? 7.653 -8.344 -5.802 1.00 83.75 84 GLU A CA 1
ATOM 662 C C . GLU A 1 84 ? 8.905 -7.612 -6.311 1.00 83.75 84 GLU A C 1
ATOM 664 O O . GLU A 1 84 ? 9.981 -7.823 -5.764 1.00 83.75 84 GLU A O 1
ATOM 669 N N . LEU A 1 85 ? 8.778 -6.806 -7.368 1.00 79.38 85 LEU A N 1
ATOM 670 C CA . LEU A 1 85 ? 9.861 -6.018 -7.969 1.00 79.38 85 LEU A CA 1
ATOM 671 C C . LEU A 1 85 ? 9.724 -4.524 -7.638 1.00 79.38 85 LEU A C 1
ATOM 673 O O . LEU A 1 85 ? 10.316 -3.699 -8.331 1.00 79.38 85 LEU A O 1
ATOM 677 N N . PHE A 1 86 ? 8.889 -4.191 -6.649 1.00 76.75 86 PHE A N 1
ATOM 678 C CA . PHE A 1 86 ? 8.545 -2.820 -6.300 1.00 76.75 86 PHE A CA 1
ATOM 679 C C . PHE A 1 86 ? 8.876 -2.497 -4.856 1.00 76.75 86 PHE A C 1
ATOM 681 O O . PHE A 1 86 ? 8.597 -3.315 -3.980 1.00 76.75 86 PHE A O 1
ATOM 688 N N . GLN A 1 87 ? 9.345 -1.277 -4.627 1.00 86.19 87 GLN A N 1
ATOM 689 C CA . GLN A 1 87 ? 9.210 -0.620 -3.337 1.00 86.19 87 GLN A CA 1
ATOM 690 C C . GLN A 1 87 ? 7.894 0.167 -3.354 1.00 86.19 87 GLN A C 1
ATOM 692 O O . GLN A 1 87 ? 7.618 0.908 -4.298 1.00 86.19 87 GLN A O 1
ATOM 697 N N . ILE A 1 88 ? 7.041 -0.051 -2.358 1.00 87.69 88 ILE A N 1
ATOM 698 C CA . ILE A 1 88 ? 5.798 0.702 -2.172 1.00 87.69 88 ILE A CA 1
ATOM 699 C C . ILE A 1 88 ? 5.980 1.602 -0.959 1.00 87.69 88 ILE A C 1
ATOM 701 O O . ILE A 1 88 ? 6.338 1.091 0.104 1.00 87.69 88 ILE A O 1
ATOM 705 N N . ASP A 1 89 ? 5.695 2.891 -1.139 1.00 87.00 89 ASP A N 1
ATOM 706 C CA . ASP A 1 89 ? 5.761 3.941 -0.117 1.00 87.00 89 ASP A CA 1
ATOM 707 C C . ASP A 1 89 ? 4.378 4.557 0.178 1.00 87.00 89 ASP A C 1
ATOM 709 O O . ASP A 1 89 ? 3.551 4.682 -0.763 1.00 87.00 89 ASP A O 1
#

Secondary structure (DSSP, 8-state):
-------TT-----HHHHHHHHHHHHTT-SEEE-----TT----SEE--EEE--TT--HHHHHHHHH--S-EEEETTEEEEEETTEEE-

pLDDT: mean 72.88, std 18.19, range [31.95, 93.25]